Protein AF-A0A0B9GHA7-F1 (afdb_monomer)

Mean predicted aligned error: 4.67 Å

Foldseek 3Di:
DPLPPDPPAFDKDWFDFWPPFFAQDKIKGWDDFDWWFQKKKKQKPQQDQQQFQWKFKDKPNHTPDIDGSVVQQVVCVVLVHDDDGRIGMDGQFRPSDDDPCNRCVRIHHGHPPIIIMIITGGHHDDPPPDGMGITMMTGTDD

InterPro domains:
  IPR041377 Viral coat protein P2, N-terminal domain [PF18628] (12-140)
  IPR053751 Viral Major Capsid Assembly [G3DSA:2.60.120.730] (11-141)

Organism: NCBI:txid1295392

Structure (mmCIF, N/CA/C/O backbone):
data_AF-A0A0B9GHA7-F1
#
_entry.id   AF-A0A0B9GHA7-F1
#
loop_
_atom_site.group_PDB
_atom_site.id
_atom_site.type_symbol
_atom_site.label_atom_id
_atom_site.label_alt_id
_atom_site.label_comp_id
_atom_site.label_asym_id
_atom_site.label_entity_id
_atom_site.label_seq_id
_atom_site.pdbx_PDB_ins_code
_atom_site.Cartn_x
_atom_site.Cartn_y
_atom_site.Cartn_z
_atom_site.occupancy
_atom_site.B_iso_or_equiv
_atom_site.auth_seq_id
_atom_site.auth_comp_id
_atom_site.auth_asym_id
_atom_site.auth_atom_id
_atom_site.pdbx_PDB_model_num
ATOM 1 N N . MET A 1 1 ? 17.767 -4.636 -26.803 1.00 45.97 1 MET A N 1
ATOM 2 C CA . MET A 1 1 ? 16.618 -5.513 -26.479 1.00 45.97 1 MET A CA 1
ATOM 3 C C . MET A 1 1 ? 17.043 -6.446 -25.341 1.00 45.97 1 MET A C 1
ATOM 5 O O . MET A 1 1 ? 17.213 -7.637 -25.539 1.00 45.97 1 MET A O 1
ATOM 9 N N . GLU A 1 2 ? 17.309 -5.875 -24.164 1.00 49.19 2 GLU A N 1
ATOM 10 C CA . GLU A 1 2 ? 17.994 -6.549 -23.038 1.00 49.19 2 GLU A CA 1
ATOM 11 C C . GLU A 1 2 ? 17.008 -7.104 -21.987 1.00 49.19 2 GLU A C 1
ATOM 13 O O . GLU A 1 2 ? 17.299 -8.066 -21.283 1.00 49.19 2 GLU A O 1
ATOM 18 N N . LEU A 1 3 ? 15.776 -6.576 -21.974 1.00 49.75 3 LEU A N 1
ATOM 19 C CA . LEU A 1 3 ? 14.665 -6.961 -21.085 1.00 49.75 3 LEU A CA 1
ATOM 20 C C . LEU A 1 3 ? 14.250 -8.445 -21.162 1.00 49.75 3 LEU A C 1
ATOM 22 O O . LEU A 1 3 ? 13.531 -8.922 -20.285 1.00 49.75 3 LEU A O 1
ATOM 26 N N . VAL A 1 4 ? 14.668 -9.174 -22.202 1.00 52.12 4 VAL A N 1
ATOM 27 C CA . VAL A 1 4 ? 14.269 -10.573 -22.444 1.00 52.12 4 VAL A CA 1
ATOM 28 C C . VAL A 1 4 ? 15.130 -11.572 -21.655 1.00 52.12 4 VAL A C 1
ATOM 30 O O . VAL A 1 4 ? 14.666 -12.681 -21.383 1.00 52.12 4 VAL A O 1
ATOM 33 N N . GLN A 1 5 ? 16.353 -11.200 -21.254 1.00 51.81 5 GLN A N 1
ATOM 34 C CA . GLN A 1 5 ? 17.298 -12.155 -20.661 1.00 51.81 5 GLN A CA 1
ATOM 35 C C . GLN A 1 5 ? 17.231 -12.269 -19.134 1.00 51.81 5 GLN A C 1
ATOM 37 O O . GLN A 1 5 ? 17.630 -13.304 -18.602 1.00 51.81 5 GLN A O 1
ATOM 42 N N . THR A 1 6 ? 16.687 -11.287 -18.410 1.00 54.38 6 THR A N 1
ATOM 43 C CA . THR A 1 6 ? 16.553 -11.408 -16.950 1.00 54.38 6 THR A CA 1
ATOM 44 C C . THR A 1 6 ? 15.446 -12.417 -16.609 1.00 54.38 6 THR A C 1
ATOM 46 O O . THR A 1 6 ? 14.297 -12.235 -17.034 1.00 54.38 6 THR A O 1
ATOM 49 N N . PRO A 1 7 ? 15.730 -13.495 -15.853 1.00 57.88 7 PRO A N 1
ATOM 50 C CA . PRO A 1 7 ? 14.688 -14.375 -15.342 1.00 57.88 7 PRO A CA 1
ATOM 51 C C . PRO A 1 7 ? 13.707 -13.560 -14.494 1.00 57.88 7 PRO A C 1
ATOM 53 O O . PRO A 1 7 ? 14.128 -12.748 -13.670 1.00 57.88 7 PRO A O 1
ATOM 56 N N . PHE A 1 8 ? 12.401 -13.765 -14.687 1.00 68.62 8 PHE A N 1
ATOM 57 C CA . PHE A 1 8 ? 11.402 -13.226 -13.769 1.00 68.62 8 PHE A CA 1
ATOM 58 C C . PHE A 1 8 ? 11.557 -13.961 -12.435 1.00 68.62 8 PHE A C 1
ATOM 60 O O . PHE A 1 8 ? 11.070 -15.076 -12.270 1.00 68.62 8 PHE A O 1
ATOM 67 N N . ALA A 1 9 ? 12.317 -13.356 -11.527 1.00 72.38 9 ALA A N 1
ATOM 68 C CA . ALA A 1 9 ? 12.606 -13.881 -10.202 1.00 72.38 9 ALA A CA 1
ATOM 69 C C . ALA A 1 9 ? 12.486 -12.745 -9.174 1.00 72.38 9 ALA A C 1
ATOM 71 O O . ALA A 1 9 ? 13.510 -12.256 -8.685 1.00 72.38 9 ALA A O 1
ATOM 72 N N . PRO A 1 10 ? 11.256 -12.277 -8.879 1.00 81.56 10 PRO A N 1
ATOM 73 C CA . PRO A 1 10 ? 11.042 -11.300 -7.822 1.00 81.56 10 PRO A CA 1
ATOM 74 C C . PRO A 1 10 ? 11.586 -11.855 -6.505 1.00 81.56 10 PRO A C 1
ATOM 76 O O . PRO A 1 10 ? 11.224 -12.955 -6.085 1.00 81.56 10 PRO A O 1
ATOM 79 N N . ARG A 1 11 ? 12.484 -11.113 -5.861 1.00 87.88 11 ARG A N 1
ATOM 80 C CA . ARG A 1 11 ? 13.106 -11.526 -4.603 1.00 87.88 11 ARG A CA 1
ATOM 81 C C . ARG A 1 11 ? 12.295 -10.982 -3.433 1.00 87.88 11 ARG A C 1
ATOM 83 O O . ARG A 1 11 ? 11.963 -9.794 -3.450 1.00 87.88 11 ARG A O 1
ATOM 90 N N . PRO A 1 12 ? 11.985 -11.805 -2.421 1.00 91.81 12 PRO A N 1
ATOM 91 C CA . PRO A 1 12 ? 11.351 -11.308 -1.214 1.00 91.81 12 PRO A CA 1
ATOM 92 C C . PRO A 1 12 ? 12.310 -10.368 -0.474 1.00 91.81 12 PRO A C 1
ATOM 94 O O . PRO A 1 12 ? 13.499 -10.659 -0.329 1.00 91.81 12 PRO A O 1
ATOM 97 N N . LYS A 1 13 ? 11.784 -9.242 -0.002 1.00 93.62 13 LYS A N 1
ATOM 98 C CA . LYS A 1 13 ? 12.488 -8.252 0.812 1.00 93.62 13 LYS A CA 1
ATOM 99 C C . LYS A 1 13 ? 11.560 -7.792 1.932 1.00 93.62 13 LYS A C 1
ATOM 101 O O . LYS A 1 13 ? 10.450 -7.344 1.662 1.00 93.62 13 LYS A O 1
ATOM 106 N N . GLU A 1 14 ? 12.012 -7.894 3.176 1.00 94.81 14 GLU A N 1
ATOM 107 C CA . GLU A 1 14 ? 11.348 -7.221 4.299 1.00 94.81 14 GLU A C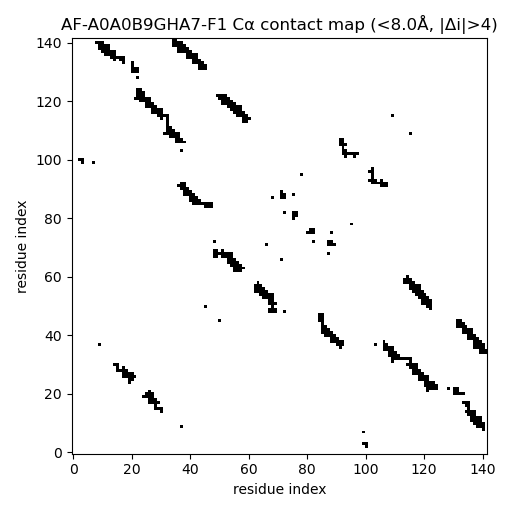A 1
ATOM 108 C C . GLU A 1 14 ? 11.565 -5.709 4.152 1.00 94.81 14 GLU A C 1
ATOM 110 O O . GLU A 1 14 ? 12.663 -5.265 3.799 1.00 94.81 14 GLU A O 1
ATOM 115 N N . LEU A 1 15 ? 10.503 -4.931 4.341 1.00 96.06 15 LEU A N 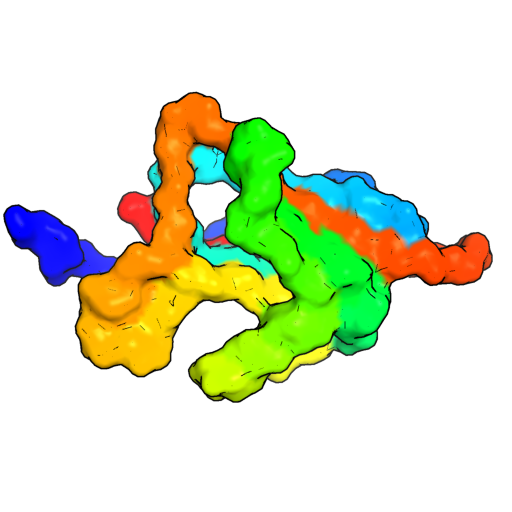1
ATOM 116 C CA . LEU A 1 15 ? 10.569 -3.475 4.269 1.00 96.06 15 LEU A CA 1
ATOM 117 C C . LEU A 1 15 ? 10.851 -2.874 5.640 1.00 96.06 15 LEU A C 1
ATOM 119 O O . LEU A 1 15 ? 10.759 -3.549 6.667 1.00 96.06 15 LEU A O 1
ATOM 123 N N . ASP A 1 16 ? 11.192 -1.588 5.627 1.00 94.81 16 ASP A N 1
ATOM 124 C CA . ASP A 1 16 ? 11.347 -0.817 6.851 1.00 94.81 16 ASP A CA 1
ATOM 125 C C . ASP A 1 16 ? 10.044 -0.852 7.676 1.00 94.81 16 ASP A C 1
ATOM 127 O O . ASP A 1 16 ? 8.958 -1.078 7.124 1.00 94.81 16 ASP A O 1
ATOM 131 N N . PRO A 1 17 ? 10.122 -0.670 9.004 1.00 95.31 17 PRO A N 1
ATOM 132 C CA . PRO A 1 17 ? 8.946 -0.697 9.862 1.00 95.31 17 PRO A CA 1
ATOM 133 C C . PRO A 1 17 ? 7.868 0.298 9.421 1.00 95.31 17 PRO A C 1
ATOM 135 O O . PRO A 1 17 ? 8.160 1.401 8.961 1.00 95.31 17 PRO A O 1
ATOM 138 N N . VAL A 1 18 ? 6.603 -0.087 9.605 1.00 97.31 18 VAL A N 1
ATOM 139 C CA . VAL A 1 18 ? 5.476 0.829 9.412 1.00 97.31 18 VAL A CA 1
ATOM 140 C C . VAL A 1 18 ? 5.361 1.721 10.645 1.00 97.31 18 VAL A C 1
ATOM 142 O O . VAL A 1 18 ? 5.202 1.233 11.764 1.00 97.31 18 VAL A O 1
ATOM 145 N N . GLU A 1 19 ? 5.435 3.030 10.443 1.00 97.06 19 GLU A N 1
ATOM 146 C CA . GLU A 1 19 ? 5.388 4.027 11.510 1.00 97.06 19 GLU A CA 1
ATOM 147 C C . GLU A 1 19 ? 3.954 4.513 11.754 1.00 97.06 19 GLU A C 1
ATOM 149 O O . GLU A 1 19 ? 3.145 4.600 10.830 1.00 97.06 19 GLU A O 1
ATOM 154 N N . GLY A 1 20 ? 3.629 4.849 13.006 1.00 95.12 20 GLY A N 1
ATOM 155 C CA . GLY A 1 20 ? 2.336 5.451 13.360 1.00 95.12 20 GLY A CA 1
ATOM 156 C C . GLY A 1 20 ? 1.140 4.491 13.348 1.00 95.12 20 GLY A C 1
ATOM 157 O O . GLY A 1 20 ? -0.002 4.941 13.250 1.00 95.12 20 GLY A O 1
ATOM 158 N N . VAL A 1 21 ? 1.376 3.178 13.447 1.00 96.19 21 VAL A N 1
ATOM 159 C CA . VAL A 1 21 ? 0.308 2.167 13.477 1.00 96.19 21 VAL A CA 1
ATOM 160 C C . VAL A 1 21 ? -0.561 2.338 14.728 1.00 96.19 21 VAL A C 1
ATOM 162 O O . VAL A 1 21 ? -0.093 2.206 15.856 1.00 96.19 21 VAL A O 1
ATOM 165 N N . GLY A 1 22 ? -1.843 2.630 14.519 1.00 96.25 22 GLY A N 1
ATOM 166 C CA . GLY A 1 22 ? -2.841 2.785 15.574 1.00 96.25 22 GLY A CA 1
ATOM 167 C C . GLY A 1 22 ? -4.230 3.033 14.992 1.00 96.25 22 GLY A C 1
ATOM 168 O O . GLY A 1 22 ? -4.364 3.542 13.880 1.00 96.25 22 GLY A O 1
ATOM 169 N N . TRP A 1 23 ? -5.275 2.662 15.729 1.00 97.00 23 TRP A N 1
ATOM 170 C CA . TRP A 1 23 ? -6.656 2.892 15.298 1.00 97.00 23 TRP A CA 1
ATOM 171 C C . TRP A 1 23 ? -6.961 4.389 15.176 1.00 97.00 23 TRP A C 1
ATOM 173 O O . TRP A 1 23 ? -6.627 5.159 16.072 1.00 97.00 23 TRP A O 1
ATOM 183 N N . GLY A 1 24 ? -7.603 4.795 14.078 1.00 95.88 24 GLY A N 1
ATOM 184 C CA . GLY A 1 24 ? -7.884 6.201 13.763 1.00 95.88 24 GLY A CA 1
ATOM 185 C C . GLY A 1 24 ? -6.682 6.994 13.237 1.00 95.88 24 GLY A C 1
ATOM 186 O O . GLY A 1 24 ? -6.835 8.165 12.896 1.00 95.88 24 GLY A O 1
ATOM 187 N N . ASN A 1 25 ? -5.498 6.380 13.147 1.00 96.31 25 ASN A N 1
ATOM 188 C CA . ASN A 1 25 ? -4.296 7.035 12.644 1.00 96.31 25 ASN A CA 1
ATOM 189 C C . ASN A 1 25 ? -4.053 6.723 11.164 1.00 96.31 25 ASN A C 1
ATOM 191 O O . ASN A 1 25 ? -4.507 5.716 10.611 1.00 96.31 25 ASN A O 1
ATOM 195 N N . ARG A 1 26 ? -3.249 7.587 10.539 1.00 97.38 26 ARG A N 1
ATOM 196 C CA . ARG A 1 26 ? -2.634 7.333 9.237 1.00 97.38 26 ARG A CA 1
ATOM 197 C C . ARG A 1 26 ? -1.199 6.870 9.457 1.00 97.38 26 ARG A C 1
ATOM 199 O O . ARG A 1 26 ? -0.324 7.686 9.735 1.00 97.38 26 ARG A O 1
ATOM 206 N N . ALA A 1 27 ? -0.978 5.570 9.324 1.00 97.50 27 ALA A N 1
ATOM 207 C CA . ALA A 1 27 ? 0.348 4.979 9.370 1.00 97.50 27 ALA A CA 1
ATOM 208 C C . ALA A 1 27 ? 1.097 5.217 8.051 1.00 97.50 27 ALA A C 1
ATOM 210 O O . ALA A 1 27 ? 0.482 5.395 6.992 1.00 97.50 27 ALA A O 1
ATOM 211 N N . SER A 1 28 ? 2.426 5.212 8.106 1.00 97.62 28 SER A N 1
ATOM 212 C CA . SER A 1 28 ? 3.290 5.479 6.957 1.00 97.62 28 SER A CA 1
ATOM 213 C C . SER A 1 28 ? 4.410 4.459 6.838 1.00 97.62 28 SER A C 1
ATOM 215 O O . SER A 1 28 ? 5.055 4.100 7.818 1.00 97.62 28 SER A O 1
ATOM 217 N N . LEU A 1 29 ? 4.679 4.047 5.607 1.00 97.75 29 LEU A N 1
ATOM 218 C CA . LEU A 1 29 ? 5.798 3.202 5.227 1.00 97.75 29 LEU A CA 1
ATOM 219 C C . LEU A 1 29 ? 6.560 3.895 4.104 1.00 97.75 29 LEU A C 1
ATOM 221 O O . LEU A 1 29 ? 5.998 4.160 3.041 1.00 97.75 29 LEU A O 1
ATOM 225 N N . ARG A 1 30 ? 7.842 4.175 4.320 1.00 96.44 30 ARG A N 1
ATOM 226 C CA . ARG A 1 30 ? 8.710 4.714 3.273 1.00 96.44 30 ARG A CA 1
ATOM 227 C C . ARG A 1 30 ? 9.200 3.581 2.372 1.00 96.44 30 ARG A C 1
ATOM 229 O O . ARG A 1 30 ? 9.643 2.548 2.864 1.00 96.44 30 ARG A O 1
ATOM 236 N N . LEU A 1 31 ? 9.154 3.782 1.056 1.00 95.88 31 LEU A N 1
ATOM 237 C CA . LEU A 1 31 ? 9.794 2.876 0.102 1.00 95.88 31 LEU A CA 1
ATOM 238 C C . LEU A 1 31 ? 11.156 3.445 -0.304 1.00 95.88 31 LEU A C 1
ATOM 240 O O . LEU A 1 31 ? 11.294 4.642 -0.561 1.00 95.88 31 LEU A O 1
ATOM 244 N N . VAL A 1 32 ? 12.168 2.580 -0.346 1.00 92.81 32 VAL A N 1
ATOM 245 C CA . VAL A 1 32 ? 13.516 2.951 -0.789 1.00 92.81 32 VAL A CA 1
ATOM 246 C C . VAL A 1 32 ? 13.525 3.014 -2.311 1.00 92.81 32 VAL A C 1
ATOM 248 O O . VAL A 1 32 ? 13.135 2.049 -2.962 1.00 92.81 32 VAL A O 1
ATOM 251 N N . SER A 1 33 ? 13.990 4.131 -2.863 1.00 92.31 33 SER A N 1
ATOM 252 C CA . SER A 1 33 ? 14.138 4.330 -4.305 1.00 92.31 33 SER A CA 1
ATOM 253 C C . SER A 1 33 ? 15.318 3.517 -4.862 1.00 92.31 33 SER A C 1
ATOM 255 O O . SER A 1 33 ? 16.326 3.333 -4.177 1.00 92.31 33 SER A O 1
ATOM 257 N N . GLY A 1 34 ? 15.209 3.026 -6.099 1.00 89.31 34 GLY A N 1
ATOM 258 C CA . GLY A 1 34 ? 16.225 2.195 -6.755 1.00 89.31 34 GLY A CA 1
ATOM 259 C C . GLY A 1 34 ? 15.691 0.855 -7.274 1.00 89.31 34 GLY A C 1
ATOM 260 O O . GLY A 1 34 ? 15.838 0.587 -8.464 1.00 89.31 34 GLY A O 1
ATOM 261 N N . PRO A 1 35 ? 15.084 -0.008 -6.436 1.00 91.62 35 PRO A N 1
ATOM 262 C CA . PRO A 1 35 ? 14.522 -1.270 -6.899 1.00 91.62 35 PRO A CA 1
ATOM 263 C C . PRO A 1 35 ? 13.199 -1.074 -7.649 1.00 91.62 35 PRO A C 1
ATOM 265 O O . PRO A 1 35 ? 12.489 -0.077 -7.490 1.00 91.62 35 PRO A O 1
ATOM 268 N N . THR A 1 36 ? 12.819 -2.092 -8.416 1.00 93.12 36 THR A N 1
ATOM 269 C CA . THR A 1 36 ? 11.475 -2.189 -8.995 1.00 93.12 36 THR A CA 1
ATOM 270 C C . THR A 1 36 ? 10.604 -3.090 -8.121 1.00 93.12 36 THR A C 1
ATOM 272 O O . THR A 1 36 ? 10.962 -4.236 -7.853 1.00 93.12 36 THR A O 1
ATOM 275 N N . TYR A 1 37 ? 9.459 -2.592 -7.662 1.00 94.88 37 TYR A N 1
ATOM 276 C CA . TYR A 1 37 ? 8.521 -3.326 -6.814 1.00 94.88 37 TYR A CA 1
ATOM 277 C C . TYR A 1 37 ? 7.460 -4.030 -7.665 1.00 94.88 37 TYR A C 1
ATOM 279 O O . TYR A 1 37 ? 6.652 -3.389 -8.333 1.00 94.88 37 TYR A O 1
ATOM 287 N N . HIS A 1 38 ? 7.416 -5.358 -7.595 1.00 93.50 38 HIS A N 1
ATOM 288 C CA . HIS A 1 38 ? 6.379 -6.162 -8.246 1.00 93.50 38 HIS A CA 1
ATOM 289 C C . HIS A 1 38 ? 5.084 -6.191 -7.420 1.00 93.50 38 HIS A C 1
ATOM 291 O O . HIS A 1 38 ? 3.972 -6.086 -7.941 1.00 93.50 38 HIS A O 1
ATOM 297 N N . SER A 1 39 ? 5.226 -6.300 -6.099 1.00 94.12 39 SER A N 1
ATOM 298 C CA . SER A 1 39 ? 4.113 -6.276 -5.151 1.00 94.12 39 SER A CA 1
ATOM 299 C C . SER A 1 39 ? 4.582 -5.844 -3.769 1.00 94.12 39 SER A C 1
ATOM 301 O O . SER A 1 39 ? 5.732 -6.111 -3.408 1.00 94.12 39 SER A O 1
ATOM 303 N N . ILE A 1 40 ? 3.669 -5.303 -2.968 1.00 96.19 40 ILE A N 1
ATOM 304 C CA . ILE A 1 40 ? 3.843 -5.092 -1.528 1.00 96.19 40 ILE A CA 1
ATOM 305 C C . ILE A 1 40 ? 2.743 -5.858 -0.790 1.00 96.19 40 ILE A C 1
ATOM 307 O O . ILE A 1 40 ? 1.568 -5.716 -1.103 1.00 96.19 40 ILE A O 1
ATOM 311 N N . GLU A 1 41 ? 3.123 -6.669 0.187 1.00 96.06 41 GLU A N 1
ATOM 312 C CA . GLU A 1 41 ? 2.241 -7.386 1.100 1.00 96.06 41 GLU A CA 1
ATOM 313 C C . GLU A 1 41 ? 2.285 -6.717 2.476 1.00 96.06 41 GLU A C 1
ATOM 315 O O . GLU A 1 41 ? 3.351 -6.570 3.072 1.00 96.06 41 GLU A O 1
ATOM 320 N N . LEU A 1 42 ? 1.117 -6.352 2.995 1.00 96.88 42 LEU A N 1
ATOM 321 C CA . LEU A 1 42 ? 0.916 -5.938 4.376 1.00 96.88 42 LEU A CA 1
ATOM 322 C C . LEU A 1 42 ? 0.505 -7.170 5.186 1.00 96.88 42 LEU A C 1
ATOM 324 O O . LEU A 1 42 ? -0.538 -7.767 4.918 1.00 96.88 42 LEU A O 1
ATOM 328 N N . VAL A 1 43 ? 1.327 -7.543 6.162 1.00 96.88 43 VAL A N 1
ATOM 329 C CA . VAL A 1 43 ? 1.097 -8.644 7.101 1.00 96.88 43 VAL A CA 1
ATOM 330 C C . VAL A 1 43 ? 0.652 -8.050 8.429 1.00 96.88 43 VAL A C 1
ATOM 332 O O . VAL A 1 43 ? 1.437 -7.379 9.104 1.00 96.88 43 VAL A O 1
ATOM 335 N N . THR A 1 44 ? -0.604 -8.289 8.788 1.00 96.94 44 THR A N 1
ATOM 336 C CA . THR A 1 44 ? -1.281 -7.649 9.915 1.00 96.94 44 THR A CA 1
ATOM 337 C C . THR A 1 44 ? -2.121 -8.646 10.710 1.00 96.94 44 THR A C 1
ATOM 339 O O . THR A 1 44 ? -2.405 -9.754 10.255 1.00 96.94 44 THR A O 1
ATOM 342 N N . ASP A 1 45 ? -2.535 -8.244 11.907 1.00 96.88 45 ASP A N 1
ATOM 343 C CA . ASP A 1 45 ? -3.573 -8.918 12.700 1.00 96.88 45 ASP A CA 1
ATOM 344 C C . ASP A 1 45 ? -4.993 -8.386 12.409 1.00 96.88 45 ASP A C 1
ATOM 346 O O . ASP A 1 45 ? -5.975 -8.867 12.976 1.00 96.88 45 ASP A O 1
ATOM 350 N N . ILE A 1 46 ? -5.125 -7.436 11.477 1.00 96.75 46 ILE A N 1
ATOM 351 C CA . ILE A 1 46 ? -6.404 -6.863 11.049 1.00 96.75 46 ILE A CA 1
ATOM 352 C C . ILE A 1 46 ? -7.078 -7.837 10.082 1.00 96.75 46 ILE A C 1
ATOM 354 O O . ILE A 1 46 ? -6.749 -7.896 8.896 1.00 96.75 46 ILE A O 1
ATOM 358 N N . THR A 1 47 ? -8.030 -8.615 10.586 1.00 96.06 47 THR A N 1
ATOM 359 C CA . THR A 1 47 ? -8.733 -9.638 9.794 1.00 96.06 47 THR A CA 1
ATOM 360 C C . THR A 1 47 ? -9.943 -9.102 9.033 1.00 96.06 47 THR A C 1
ATOM 362 O O . THR A 1 47 ? -10.287 -9.667 7.997 1.00 96.06 47 THR A O 1
ATOM 365 N N . ASP A 1 48 ? -10.552 -8.012 9.508 1.00 96.44 48 ASP A N 1
ATOM 366 C CA . ASP A 1 48 ? -11.647 -7.327 8.822 1.00 96.44 48 ASP A CA 1
ATOM 367 C C . ASP A 1 48 ? -11.085 -6.278 7.838 1.00 96.44 48 ASP A C 1
ATOM 369 O O . ASP A 1 48 ? -10.490 -5.288 8.274 1.00 96.44 48 ASP A O 1
ATOM 373 N N . PRO A 1 49 ? -11.261 -6.446 6.514 1.00 95.75 49 PRO A N 1
ATOM 374 C CA . PRO A 1 49 ? -10.779 -5.483 5.525 1.00 95.75 49 PRO A CA 1
ATOM 375 C C . PRO A 1 49 ? -11.395 -4.085 5.670 1.00 95.75 49 PRO A C 1
ATOM 377 O O . PRO A 1 49 ? -10.774 -3.110 5.244 1.00 95.75 49 PRO A O 1
ATOM 380 N N . SER A 1 50 ? -12.589 -3.970 6.260 1.00 96.69 50 SER A N 1
ATOM 381 C CA . SER A 1 50 ? -13.296 -2.696 6.430 1.00 96.69 50 SER A CA 1
ATOM 382 C C . SER A 1 50 ? -12.685 -1.801 7.515 1.00 96.69 50 SER A C 1
ATOM 384 O O . SER A 1 50 ? -12.976 -0.603 7.578 1.00 96.69 50 SER A O 1
ATOM 386 N N . ASP A 1 51 ? -11.796 -2.362 8.337 1.00 97.19 51 ASP A N 1
ATOM 387 C CA . ASP A 1 51 ? -11.014 -1.626 9.328 1.00 97.19 51 ASP A CA 1
ATOM 388 C C . ASP A 1 51 ? -9.816 -0.882 8.716 1.00 97.19 51 ASP A C 1
ATOM 390 O O . ASP A 1 51 ? -9.245 0.011 9.351 1.00 97.19 51 ASP A O 1
ATOM 394 N N . ILE A 1 52 ? -9.468 -1.197 7.465 1.00 97.56 52 ILE A N 1
ATOM 395 C CA . ILE A 1 52 ? -8.508 -0.450 6.653 1.00 97.56 52 ILE A CA 1
ATOM 396 C C . ILE A 1 52 ? -9.295 0.455 5.706 1.00 97.56 52 ILE A C 1
ATOM 398 O O . ILE A 1 52 ? -9.698 0.059 4.607 1.00 97.56 52 ILE A O 1
ATOM 402 N N . GLU A 1 53 ? -9.491 1.703 6.125 1.00 97.62 53 GLU A N 1
ATOM 403 C CA . GLU A 1 53 ? -10.244 2.690 5.349 1.00 97.62 53 GLU A CA 1
ATOM 404 C C . GLU A 1 53 ? -9.564 2.981 4.016 1.00 97.62 53 GLU A C 1
ATOM 406 O O . GLU A 1 53 ? -10.224 3.114 2.981 1.00 97.62 53 GLU A O 1
ATOM 411 N N . ARG A 1 54 ? -8.231 3.098 4.036 1.00 97.44 54 ARG A N 1
ATOM 412 C CA . ARG A 1 54 ? -7.483 3.543 2.866 1.00 97.44 54 ARG A CA 1
ATOM 413 C C . ARG A 1 54 ? -6.054 3.032 2.850 1.00 97.44 54 ARG A C 1
ATOM 415 O O . ARG A 1 54 ? -5.346 3.123 3.845 1.00 97.44 54 ARG A O 1
ATOM 422 N N . VAL A 1 55 ? -5.624 2.560 1.689 1.00 97.94 55 VAL A N 1
ATOM 423 C CA . VAL A 1 55 ? -4.235 2.255 1.359 1.00 97.94 55 VAL A CA 1
ATOM 424 C C . VAL A 1 55 ? -3.856 3.086 0.146 1.00 97.94 55 VAL A C 1
ATOM 426 O O . VAL A 1 55 ? -4.449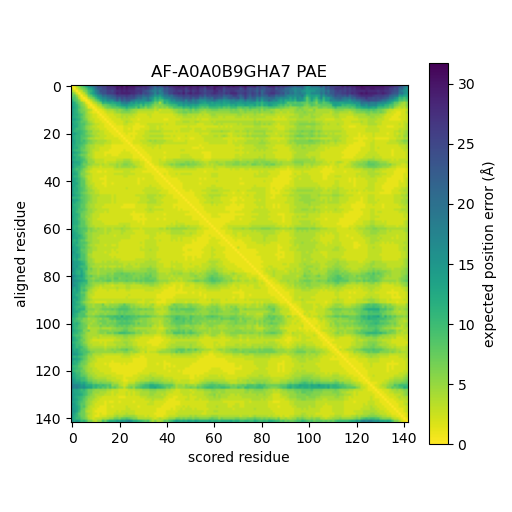 2.963 -0.929 1.00 97.94 55 VAL A O 1
ATOM 429 N N . GLU A 1 56 ? -2.869 3.949 0.333 1.00 98.06 56 GLU A N 1
ATOM 430 C CA . GLU A 1 56 ? -2.416 4.903 -0.666 1.00 98.06 56 GLU A CA 1
ATOM 431 C C . GLU A 1 56 ? -0.941 4.680 -0.972 1.00 98.06 56 GLU A C 1
ATOM 433 O O . GLU A 1 56 ? -0.122 4.661 -0.062 1.00 98.06 56 GLU A O 1
ATOM 438 N N . VAL A 1 57 ? -0.591 4.564 -2.251 1.00 97.69 57 VAL A N 1
ATOM 439 C CA . VAL A 1 57 ? 0.804 4.614 -2.706 1.00 97.69 57 VAL A CA 1
ATOM 440 C C . VAL A 1 57 ? 1.022 5.986 -3.322 1.00 97.69 57 VAL A C 1
ATOM 442 O O . VAL A 1 57 ? 0.395 6.309 -4.333 1.00 97.69 57 VAL A O 1
ATOM 445 N N . SER A 1 58 ? 1.878 6.798 -2.709 1.00 97.69 58 SER A N 1
ATOM 446 C CA . SER A 1 58 ? 2.147 8.174 -3.123 1.00 97.69 58 SER A CA 1
ATOM 447 C C . SER A 1 58 ? 3.562 8.334 -3.672 1.00 97.69 58 SER A C 1
ATOM 449 O O . SER A 1 58 ? 4.510 7.744 -3.151 1.00 97.69 58 SER A O 1
ATOM 451 N N . LEU A 1 59 ? 3.681 9.170 -4.703 1.00 97.12 59 LEU A N 1
ATOM 452 C CA . LEU A 1 59 ? 4.937 9.651 -5.270 1.00 97.12 59 LEU A CA 1
ATOM 453 C C . LEU A 1 59 ? 4.998 11.160 -5.075 1.00 97.12 59 LEU A C 1
ATOM 455 O O . LEU A 1 59 ? 4.138 11.876 -5.592 1.00 97.12 59 LEU A O 1
ATOM 459 N N . ASN A 1 60 ? 6.009 11.640 -4.354 1.00 95.38 60 ASN A N 1
ATOM 460 C CA . ASN A 1 60 ? 6.244 13.064 -4.101 1.00 95.38 60 ASN A CA 1
ATOM 461 C C . ASN A 1 60 ? 4.987 13.782 -3.560 1.00 95.38 60 ASN A C 1
ATOM 463 O O . ASN A 1 60 ? 4.654 14.886 -3.984 1.00 95.38 60 ASN A O 1
ATOM 467 N N . GLY A 1 61 ? 4.249 13.115 -2.664 1.00 93.94 61 GLY A N 1
ATOM 468 C CA . GLY A 1 61 ? 3.015 13.632 -2.057 1.00 93.94 61 GLY A CA 1
ATOM 469 C C . GLY A 1 61 ? 1.751 13.498 -2.916 1.00 93.94 61 GLY A C 1
ATOM 470 O O . GLY A 1 61 ? 0.669 13.859 -2.461 1.00 93.94 61 GLY A O 1
ATOM 471 N N . SER A 1 62 ? 1.849 12.960 -4.135 1.00 96.62 62 SER A N 1
ATOM 472 C CA . SER A 1 62 ? 0.705 12.703 -5.016 1.00 96.62 62 SER A CA 1
ATOM 473 C C . SER A 1 62 ? 0.326 11.222 -5.000 1.00 96.62 62 SER A C 1
ATOM 475 O O . SER A 1 62 ? 1.126 10.366 -5.385 1.00 96.62 62 SER A O 1
ATOM 477 N N . ALA A 1 63 ? -0.910 10.918 -4.600 1.00 96.19 63 ALA A N 1
ATOM 478 C CA . ALA A 1 63 ? -1.459 9.565 -4.631 1.00 96.19 63 ALA A CA 1
ATOM 479 C C . ALA A 1 63 ? -1.493 9.006 -6.066 1.00 96.19 63 ALA A C 1
ATOM 481 O O . ALA A 1 63 ? -2.103 9.597 -6.959 1.00 96.19 63 ALA A O 1
ATOM 482 N N . LYS A 1 64 ? -0.859 7.850 -6.284 1.00 95.38 64 LYS A N 1
ATOM 483 C CA . LYS A 1 64 ? -0.888 7.091 -7.549 1.00 95.38 64 LYS A CA 1
ATOM 484 C C . LYS A 1 64 ? -1.831 5.902 -7.479 1.00 95.38 64 LYS A C 1
ATOM 486 O O . LYS A 1 64 ? -2.542 5.622 -8.437 1.00 95.38 64 LYS A O 1
ATOM 491 N N . ILE A 1 65 ? -1.867 5.240 -6.329 1.00 95.56 65 ILE A N 1
ATOM 492 C CA . ILE A 1 65 ? -2.856 4.214 -6.006 1.00 95.56 65 ILE A CA 1
ATOM 493 C C . ILE A 1 65 ? -3.579 4.673 -4.762 1.00 95.56 65 ILE A C 1
ATOM 495 O O . ILE A 1 65 ? -2.943 5.169 -3.834 1.00 95.56 65 ILE A O 1
ATOM 499 N N . ASN A 1 66 ? -4.897 4.513 -4.749 1.00 96.81 66 ASN A N 1
ATOM 500 C CA . ASN A 1 66 ? -5.684 4.852 -3.587 1.00 96.81 66 ASN A CA 1
ATOM 501 C C . ASN A 1 66 ? -6.943 3.981 -3.493 1.00 96.81 66 ASN A C 1
ATOM 503 O O . ASN A 1 66 ? -7.909 4.206 -4.220 1.00 96.81 66 ASN A O 1
ATOM 507 N N . VAL A 1 67 ? -6.909 2.968 -2.629 1.00 97.12 67 VAL A N 1
ATOM 508 C CA . VAL A 1 67 ? -7.921 1.902 -2.558 1.00 97.12 67 VAL A CA 1
ATOM 509 C C . VAL A 1 67 ? -8.269 1.551 -1.113 1.00 97.12 67 VAL A C 1
ATOM 511 O O . VAL A 1 67 ? -7.510 1.853 -0.200 1.00 97.12 67 VAL A O 1
ATOM 514 N N . THR A 1 68 ? -9.414 0.909 -0.892 1.00 97.62 68 THR A N 1
ATOM 515 C CA . THR A 1 68 ? -9.812 0.404 0.436 1.00 97.62 68 THR A CA 1
ATOM 516 C C . THR A 1 68 ? -9.234 -0.989 0.703 1.00 97.62 68 THR A C 1
ATOM 518 O O . THR A 1 68 ? -8.862 -1.694 -0.244 1.00 97.62 68 THR A O 1
ATOM 521 N N . GLY A 1 69 ? -9.225 -1.435 1.965 1.00 95.94 69 GLY A N 1
ATOM 522 C CA . GLY A 1 69 ? -8.871 -2.819 2.312 1.00 95.94 69 GLY A CA 1
ATOM 523 C C . GLY A 1 69 ? -9.736 -3.852 1.579 1.00 95.94 69 GLY A C 1
ATOM 524 O O . GLY A 1 69 ? -9.211 -4.793 0.982 1.00 95.94 69 GLY A O 1
ATOM 525 N N . ASP A 1 70 ? -11.050 -3.615 1.502 1.00 96.19 70 ASP A N 1
ATOM 526 C CA . ASP A 1 70 ? -11.986 -4.458 0.739 1.00 96.19 70 ASP A CA 1
ATOM 527 C C . ASP A 1 70 ? -11.611 -4.573 -0.738 1.00 96.19 70 ASP A C 1
ATOM 529 O O . ASP A 1 70 ? -11.728 -5.637 -1.350 1.00 96.19 70 ASP A O 1
ATOM 533 N N . THR A 1 71 ? -11.162 -3.468 -1.333 1.00 95.94 71 THR A N 1
ATOM 534 C CA . THR A 1 71 ? -10.753 -3.448 -2.737 1.00 95.94 71 THR A CA 1
ATOM 535 C C . THR A 1 71 ? -9.509 -4.304 -2.943 1.00 95.94 71 THR A C 1
ATOM 537 O O . THR A 1 71 ? -9.456 -5.053 -3.915 1.00 95.94 71 THR A O 1
ATOM 540 N N . LEU A 1 72 ? -8.542 -4.270 -2.019 1.00 95.19 72 LEU A N 1
ATOM 541 C CA . LEU A 1 72 ? -7.357 -5.130 -2.091 1.00 95.19 72 LEU A CA 1
ATOM 542 C C . LEU A 1 72 ? -7.734 -6.615 -2.047 1.00 95.19 72 LEU A C 1
ATOM 544 O O . LEU A 1 72 ? -7.253 -7.385 -2.877 1.00 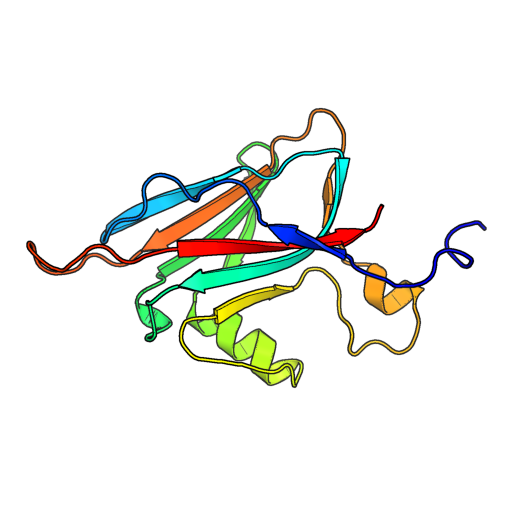95.19 72 LEU A O 1
ATOM 548 N N . VAL A 1 73 ? -8.646 -7.012 -1.154 1.00 94.94 73 VAL A N 1
ATOM 549 C CA . VAL A 1 73 ? -9.137 -8.401 -1.084 1.00 94.94 73 VAL A CA 1
ATOM 550 C C . VAL A 1 73 ? -9.838 -8.803 -2.385 1.00 94.94 73 VAL A C 1
ATOM 552 O O . VAL A 1 73 ? -9.537 -9.853 -2.958 1.00 94.94 73 VAL A O 1
ATOM 555 N N . LYS A 1 74 ? -10.727 -7.947 -2.907 1.00 94.06 74 LYS A N 1
ATOM 556 C CA . LYS A 1 74 ? -11.440 -8.195 -4.172 1.00 94.06 74 LYS A CA 1
ATOM 557 C C . LYS A 1 74 ? -10.492 -8.294 -5.368 1.00 94.06 74 LYS A C 1
ATOM 559 O O . LYS A 1 74 ? -10.703 -9.141 -6.231 1.00 94.06 74 LYS A O 1
ATOM 564 N N . LEU A 1 75 ? -9.439 -7.476 -5.41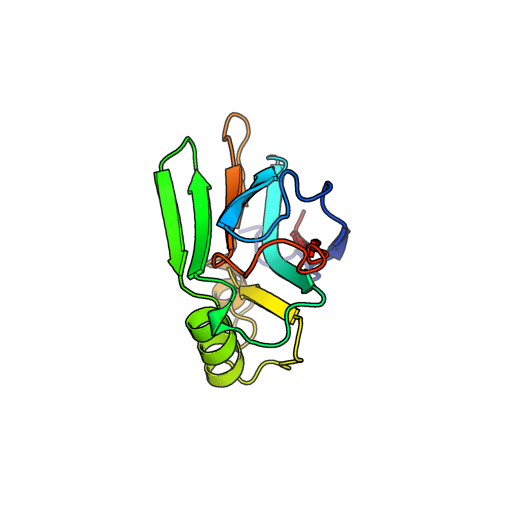6 1.00 91.12 75 LEU A N 1
ATOM 565 C CA . LEU A 1 75 ? -8.420 -7.534 -6.469 1.00 91.12 75 LEU A CA 1
ATOM 566 C C . LEU A 1 75 ? -7.641 -8.853 -6.436 1.00 91.12 75 LEU A C 1
ATOM 568 O O . LEU A 1 75 ? -7.420 -9.444 -7.494 1.00 91.12 75 LEU A O 1
ATOM 572 N N . GLN A 1 76 ? -7.273 -9.346 -5.248 1.00 90.94 76 GLN A N 1
ATOM 573 C CA . GLN A 1 76 ? -6.625 -10.656 -5.125 1.00 90.94 76 GLN A CA 1
ATOM 574 C C . GLN A 1 76 ? -7.554 -11.789 -5.580 1.00 90.94 76 GLN A C 1
ATOM 576 O O . GLN A 1 76 ? -7.136 -12.646 -6.360 1.00 90.94 76 GLN A O 1
ATOM 581 N N . ALA A 1 77 ? -8.831 -11.746 -5.186 1.00 90.81 77 ALA A N 1
ATOM 582 C CA . ALA A 1 77 ? -9.828 -12.727 -5.613 1.00 90.81 77 ALA A CA 1
ATOM 583 C C . ALA A 1 77 ? -10.049 -12.709 -7.137 1.00 90.81 77 ALA A C 1
ATOM 585 O O . ALA A 1 77 ? -10.054 -13.761 -7.776 1.00 90.81 77 ALA A O 1
ATOM 586 N N . HIS A 1 78 ? -10.162 -11.520 -7.738 1.00 88.94 78 HIS A N 1
ATOM 587 C CA . HIS A 1 78 ? -10.300 -11.352 -9.188 1.00 88.94 78 HIS A CA 1
ATOM 588 C C . HIS A 1 78 ? -9.112 -11.954 -9.951 1.00 88.94 78 HIS A C 1
ATOM 590 O O . HIS A 1 78 ? -9.294 -12.622 -10.968 1.00 88.94 78 HIS A O 1
ATOM 596 N N . ARG A 1 79 ? -7.892 -11.766 -9.436 1.00 85.81 79 ARG A N 1
ATOM 597 C CA . ARG A 1 79 ? -6.660 -12.321 -10.017 1.00 85.81 79 ARG A CA 1
ATOM 598 C C . ARG A 1 79 ? -6.444 -13.804 -9.700 1.00 85.81 79 ARG A C 1
ATOM 600 O O . ARG A 1 79 ? -5.460 -14.372 -10.158 1.00 85.81 79 ARG A O 1
ATOM 607 N N . LYS A 1 80 ? -7.358 -14.443 -8.955 1.00 86.94 80 LYS A N 1
ATOM 608 C CA . LYS A 1 80 ? -7.237 -15.832 -8.469 1.00 86.94 80 LYS A CA 1
ATOM 609 C C . LYS A 1 80 ? -5.955 -16.069 -7.665 1.00 86.94 80 LYS A C 1
ATOM 611 O O . LYS A 1 80 ? -5.419 -17.175 -7.646 1.00 86.94 80 LYS A O 1
ATOM 616 N N . ASN A 1 81 ? -5.472 -15.025 -7.001 1.00 85.19 81 ASN A N 1
ATOM 617 C CA . ASN A 1 81 ? -4.337 -15.125 -6.103 1.00 85.19 81 ASN A CA 1
ATOM 618 C C . ASN A 1 81 ? -4.782 -15.721 -4.767 1.00 85.19 81 ASN A C 1
ATOM 620 O O . ASN A 1 81 ? -5.941 -15.599 -4.363 1.00 85.19 81 ASN A O 1
ATOM 624 N N . TYR A 1 82 ? -3.841 -16.345 -4.063 1.00 84.75 82 TYR A N 1
ATOM 625 C CA . TYR A 1 82 ? -4.069 -16.776 -2.690 1.00 84.75 82 TYR A CA 1
ATOM 626 C C . TYR A 1 82 ? -4.388 -15.560 -1.809 1.00 84.75 82 TYR A C 1
ATOM 628 O O . TYR A 1 82 ? -3.644 -14.579 -1.800 1.00 84.75 82 TYR A O 1
ATOM 636 N N . ALA A 1 83 ? -5.489 -15.640 -1.067 1.00 86.31 83 ALA A N 1
ATOM 637 C CA . ALA A 1 83 ? -5.908 -14.630 -0.108 1.00 86.31 83 ALA A CA 1
ATOM 638 C C . ALA A 1 83 ? -6.004 -15.263 1.281 1.00 86.31 83 ALA A C 1
ATOM 640 O O . ALA A 1 83 ? -6.511 -16.373 1.441 1.00 86.31 83 ALA A O 1
ATOM 641 N N . GLN A 1 84 ? -5.526 -14.543 2.288 1.00 91.62 84 GLN A N 1
ATOM 642 C CA . GLN A 1 84 ? -5.568 -14.955 3.685 1.00 91.62 84 GLN A CA 1
ATOM 643 C C . GLN A 1 84 ? -5.940 -13.741 4.533 1.00 91.62 84 GLN A C 1
ATOM 645 O O . GLN A 1 84 ? -5.456 -12.639 4.278 1.00 91.62 84 GLN A O 1
ATOM 650 N N . ALA A 1 85 ? -6.775 -13.941 5.553 1.00 93.69 85 ALA A N 1
ATOM 651 C CA . ALA A 1 85 ? -7.104 -12.881 6.503 1.00 93.69 85 ALA A CA 1
ATOM 652 C C . ALA A 1 85 ? -5.827 -12.320 7.160 1.00 93.69 85 ALA A C 1
ATOM 654 O O . ALA A 1 85 ? -4.917 -13.080 7.499 1.00 93.69 85 ALA A O 1
ATOM 655 N N . GLY A 1 86 ? -5.750 -10.994 7.303 1.00 95.12 86 GLY A N 1
ATOM 656 C CA . GLY A 1 86 ? -4.545 -10.310 7.789 1.00 95.12 86 GLY A CA 1
ATOM 657 C C . GLY A 1 86 ? -3.425 -10.166 6.750 1.00 95.12 86 GLY A C 1
ATOM 658 O O . GLY A 1 86 ? -2.340 -9.695 7.082 1.00 95.12 86 GLY A O 1
ATOM 659 N N . ARG A 1 87 ? -3.643 -10.558 5.485 1.00 95.56 87 ARG A N 1
ATOM 660 C CA . ARG A 1 87 ? -2.693 -10.328 4.386 1.00 95.56 87 ARG A CA 1
ATOM 661 C C . ARG A 1 87 ? -3.339 -9.498 3.289 1.00 95.56 87 ARG A C 1
ATOM 663 O O . ARG A 1 87 ? -4.255 -9.956 2.609 1.00 95.56 87 ARG A O 1
ATOM 670 N N . TYR A 1 88 ? -2.820 -8.294 3.079 1.00 96.31 88 TYR A N 1
ATOM 671 C CA . TYR A 1 88 ? -3.311 -7.374 2.056 1.00 96.31 88 TYR A CA 1
ATOM 672 C C . TYR A 1 88 ? -2.209 -7.099 1.046 1.00 96.31 88 TYR A C 1
ATOM 674 O O . TYR A 1 88 ? -1.160 -6.567 1.397 1.00 96.31 88 TYR A O 1
ATOM 682 N N . VAL A 1 89 ? -2.436 -7.467 -0.213 1.00 95.25 89 VAL A N 1
ATOM 683 C CA . VAL A 1 89 ? -1.412 -7.369 -1.258 1.00 95.25 89 VAL A CA 1
ATOM 684 C C . VAL A 1 89 ? -1.763 -6.263 -2.245 1.00 95.25 89 VAL A C 1
ATOM 686 O O . VAL A 1 89 ? -2.797 -6.307 -2.915 1.00 95.25 89 VAL A O 1
ATOM 689 N N . ILE A 1 90 ? -0.858 -5.297 -2.361 1.00 95.25 90 ILE A N 1
ATOM 690 C CA . ILE A 1 90 ? -0.811 -4.293 -3.418 1.00 95.25 90 ILE A CA 1
ATOM 691 C C . ILE A 1 90 ? 0.004 -4.897 -4.562 1.00 95.25 90 ILE A C 1
ATOM 693 O O . ILE A 1 90 ? 1.224 -5.039 -4.468 1.00 95.25 90 ILE A O 1
ATOM 697 N N . SER A 1 91 ? -0.668 -5.297 -5.635 1.00 92.00 91 SER A N 1
ATOM 698 C CA . SER A 1 91 ? -0.013 -5.873 -6.809 1.00 92.00 91 SER A CA 1
ATOM 699 C C . SER A 1 91 ? 0.202 -4.797 -7.869 1.00 92.00 91 SER A C 1
ATOM 701 O O . SER A 1 91 ? -0.771 -4.243 -8.379 1.00 92.00 91 SER A O 1
ATOM 703 N N . PHE A 1 92 ? 1.461 -4.524 -8.212 1.00 92.81 92 PHE A N 1
ATOM 704 C CA . PHE A 1 92 ? 1.811 -3.622 -9.308 1.00 92.81 92 PHE A CA 1
ATOM 705 C C . PHE A 1 92 ? 1.862 -4.408 -10.614 1.00 92.81 92 PHE A C 1
ATOM 707 O O . PHE A 1 92 ? 1.073 -4.147 -11.519 1.00 92.81 92 PHE A O 1
ATOM 714 N N . GLY A 1 93 ? 2.684 -5.457 -10.664 1.00 87.31 93 GLY A N 1
ATOM 715 C CA . GLY A 1 93 ? 2.682 -6.413 -11.767 1.00 87.31 93 GLY A CA 1
ATOM 716 C C . GLY A 1 93 ? 1.477 -7.359 -11.744 1.00 87.31 93 GLY A C 1
ATOM 717 O O . GLY A 1 93 ? 0.693 -7.405 -10.785 1.00 87.31 93 GLY A O 1
ATOM 718 N N . ASP A 1 94 ? 1.322 -8.131 -12.819 1.00 85.12 94 ASP A N 1
ATOM 719 C CA . ASP A 1 94 ? 0.240 -9.108 -12.967 1.00 85.12 94 ASP A CA 1
ATOM 720 C C . ASP A 1 94 ? 0.767 -10.460 -13.458 1.00 85.12 94 ASP A C 1
ATOM 722 O O . ASP A 1 94 ? 0.979 -10.684 -14.650 1.00 85.12 94 ASP A O 1
ATOM 726 N N . ALA A 1 95 ? 0.949 -11.389 -12.517 1.00 77.75 95 ALA A N 1
ATOM 727 C CA . ALA A 1 95 ? 1.436 -12.739 -12.788 1.00 77.75 95 ALA A CA 1
ATOM 728 C C . ALA A 1 95 ? 0.468 -13.605 -13.619 1.00 77.75 95 ALA A C 1
ATOM 730 O O . ALA A 1 95 ? 0.853 -14.689 -14.053 1.00 77.75 95 ALA A O 1
ATOM 731 N N . THR A 1 96 ? -0.770 -13.156 -13.860 1.00 79.81 96 THR A N 1
ATOM 732 C CA . THR A 1 96 ? -1.739 -13.889 -14.692 1.00 79.81 96 THR A CA 1
ATOM 733 C C . THR A 1 96 ? -1.517 -13.675 -16.193 1.00 79.81 96 THR A C 1
ATOM 735 O O . THR A 1 96 ? -2.054 -14.418 -17.021 1.00 79.81 96 THR A O 1
ATOM 738 N N . LEU A 1 97 ? -0.710 -12.677 -16.568 1.00 83.88 97 LEU A N 1
ATOM 739 C CA . LEU A 1 97 ? -0.404 -12.368 -17.960 1.00 83.88 97 LEU A CA 1
ATOM 740 C C . LEU A 1 97 ? 0.569 -13.390 -18.565 1.00 83.88 97 LEU A C 1
ATOM 742 O O . LEU A 1 97 ? 1.4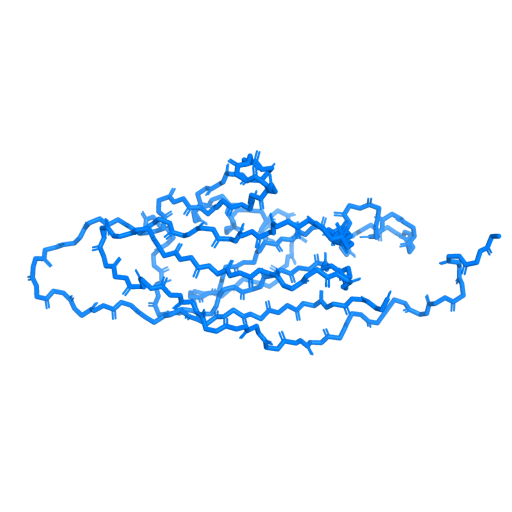55 -13.927 -17.908 1.00 83.88 97 LEU A O 1
ATOM 746 N N . ARG A 1 98 ? 0.405 -13.668 -19.865 1.00 82.25 98 ARG A N 1
ATOM 747 C CA . ARG A 1 98 ? 1.095 -14.789 -20.536 1.00 82.25 98 ARG A CA 1
ATOM 748 C C . ARG A 1 98 ? 2.569 -14.536 -20.837 1.00 82.25 98 ARG A C 1
ATOM 750 O O . ARG A 1 98 ? 3.344 -15.483 -20.931 1.00 82.25 98 ARG A O 1
ATOM 757 N N . THR A 1 99 ? 2.952 -13.285 -21.076 1.00 84.38 99 THR A N 1
ATOM 758 C CA . THR A 1 99 ? 4.315 -12.936 -21.491 1.00 84.38 99 THR A CA 1
ATOM 759 C C . THR A 1 99 ? 5.060 -12.281 -20.340 1.00 84.38 99 THR A C 1
ATOM 761 O O . THR A 1 99 ? 4.481 -11.508 -19.583 1.00 84.38 99 THR A O 1
ATOM 764 N N . LYS A 1 100 ? 6.373 -12.527 -20.238 1.00 79.81 100 LYS A N 1
ATOM 765 C CA . LYS A 1 100 ? 7.226 -11.870 -19.231 1.00 79.81 100 LYS A CA 1
ATOM 766 C C . LYS A 1 100 ? 7.131 -10.343 -19.293 1.00 79.81 100 LYS A C 1
ATOM 768 O O . LYS A 1 100 ? 7.159 -9.690 -18.259 1.00 79.81 100 LYS A O 1
ATOM 773 N N . ILE A 1 101 ? 7.017 -9.792 -20.504 1.00 83.06 101 ILE A N 1
ATOM 774 C CA . ILE A 1 101 ? 6.836 -8.352 -20.716 1.00 83.06 101 ILE A CA 1
ATOM 775 C C . ILE A 1 101 ? 5.492 -7.907 -20.141 1.00 83.06 101 ILE A C 1
ATOM 777 O O . ILE A 1 101 ? 5.467 -6.943 -19.391 1.00 83.06 101 ILE A O 1
ATOM 781 N N . GLY A 1 102 ? 4.408 -8.638 -20.424 1.00 84.06 102 GLY A N 1
ATOM 782 C CA . GLY A 1 102 ? 3.086 -8.334 -19.880 1.00 84.06 102 GLY A CA 1
ATOM 783 C C . GLY A 1 102 ? 3.078 -8.349 -18.354 1.00 84.06 102 GLY A C 1
ATOM 784 O O . GLY A 1 102 ? 2.664 -7.371 -17.746 1.00 84.06 102 GLY A O 1
ATOM 785 N N . VAL A 1 103 ? 3.626 -9.402 -17.737 1.00 84.81 103 VAL A N 1
ATOM 786 C CA . VAL A 1 103 ? 3.682 -9.546 -16.268 1.00 84.81 103 VAL A CA 1
ATOM 787 C C . VAL A 1 103 ? 4.347 -8.348 -15.585 1.00 84.81 103 VAL A C 1
ATOM 789 O O . VAL A 1 103 ? 3.908 -7.935 -14.511 1.00 84.81 103 VAL A O 1
ATOM 792 N N . ARG A 1 104 ? 5.395 -7.799 -16.211 1.00 85.69 104 ARG A N 1
ATOM 793 C CA . ARG A 1 104 ? 6.245 -6.734 -15.660 1.00 85.69 104 ARG A CA 1
ATOM 794 C C . ARG A 1 104 ? 5.850 -5.326 -16.095 1.00 85.69 104 ARG A C 1
ATOM 796 O O . ARG A 1 104 ? 6.410 -4.357 -15.596 1.00 85.69 104 ARG A O 1
ATOM 803 N N . GLN A 1 105 ? 4.926 -5.191 -17.045 1.00 86.69 105 GLN A N 1
ATOM 804 C CA . GLN A 1 105 ? 4.630 -3.909 -17.690 1.00 86.69 105 GLN A CA 1
ATOM 805 C C . GLN A 1 105 ? 4.133 -2.846 -16.702 1.00 86.69 105 GLN A C 1
ATOM 807 O O . GLN A 1 105 ? 4.314 -1.654 -16.937 1.00 86.69 105 GLN A O 1
ATOM 812 N N . THR A 1 106 ? 3.510 -3.281 -15.611 1.00 89.31 106 THR A N 1
ATOM 813 C CA . THR A 1 106 ? 2.918 -2.420 -14.586 1.00 89.31 106 THR A CA 1
ATOM 814 C C . THR A 1 106 ? 3.667 -2.474 -13.256 1.00 89.31 106 THR A C 1
ATOM 816 O O . THR A 1 106 ? 3.142 -1.996 -12.253 1.00 89.31 106 THR A O 1
ATOM 819 N N . ASP A 1 107 ? 4.877 -3.047 -13.228 1.00 91.88 107 ASP A N 1
ATOM 820 C CA . ASP A 1 107 ? 5.721 -3.018 -12.034 1.00 91.88 107 ASP A CA 1
ATOM 821 C C . ASP A 1 107 ? 6.016 -1.569 -11.612 1.00 91.88 107 ASP A C 1
ATOM 823 O O . ASP A 1 107 ? 6.192 -0.673 -12.443 1.00 91.88 107 ASP A O 1
ATOM 827 N N . LEU A 1 108 ? 6.100 -1.335 -10.302 1.00 94.38 108 LEU A N 1
ATOM 828 C CA . LEU A 1 108 ? 6.406 -0.018 -9.763 1.00 94.38 108 LEU A CA 1
ATOM 829 C C . LEU A 1 108 ? 7.916 0.221 -9.816 1.00 94.38 108 LEU A C 1
ATOM 831 O O . LEU A 1 108 ? 8.667 -0.242 -8.956 1.00 94.38 108 LEU A O 1
ATOM 835 N N . VAL A 1 109 ? 8.357 0.965 -10.823 1.00 93.12 109 VAL A N 1
ATOM 836 C CA . VAL A 1 109 ? 9.742 1.430 -10.934 1.00 93.12 109 VAL A CA 1
ATOM 837 C C . VAL A 1 109 ? 9.939 2.622 -10.002 1.00 93.12 109 VAL A C 1
ATOM 839 O O . VAL A 1 109 ? 9.163 3.573 -10.055 1.00 93.12 109 VAL A O 1
ATOM 842 N N . THR A 1 110 ? 10.973 2.571 -9.161 1.00 93.38 110 THR A N 1
ATOM 843 C CA . THR A 1 110 ? 11.340 3.687 -8.279 1.00 93.38 110 THR A CA 1
ATOM 844 C C . THR A 1 110 ? 12.700 4.243 -8.684 1.00 93.38 110 THR A C 1
ATOM 846 O O . THR A 1 110 ? 13.702 3.529 -8.687 1.00 93.38 110 THR A O 1
ATOM 849 N N . LEU A 1 111 ? 12.743 5.519 -9.057 1.00 92.94 111 LEU A N 1
ATOM 850 C CA . LEU A 1 111 ? 13.932 6.188 -9.580 1.00 92.94 111 LEU A CA 1
ATOM 851 C C . LEU A 1 111 ? 14.636 7.024 -8.505 1.00 92.94 111 LEU A C 1
ATOM 853 O O . LEU A 1 111 ? 14.053 7.427 -7.497 1.00 92.94 111 LEU A O 1
ATOM 857 N N . GLY A 1 112 ? 15.922 7.303 -8.724 1.00 91.75 112 GLY A N 1
ATOM 858 C CA . GLY A 1 112 ? 16.693 8.184 -7.847 1.00 91.75 112 GLY A CA 1
ATOM 859 C C . GLY A 1 112 ? 16.062 9.577 -7.748 1.00 91.75 112 GLY A C 1
ATOM 860 O O .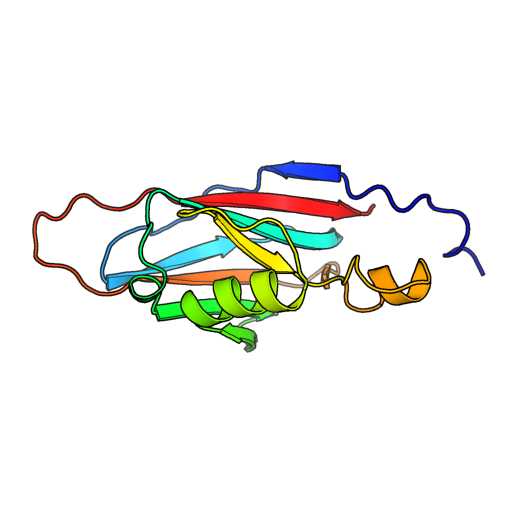 GLY A 1 112 ? 15.687 10.165 -8.758 1.00 91.75 112 GLY A O 1
ATOM 861 N N . GLY A 1 113 ? 15.945 10.102 -6.526 1.00 90.94 113 GLY A N 1
ATOM 862 C CA . GLY A 1 113 ? 15.314 11.399 -6.250 1.00 90.94 113 GLY A CA 1
ATOM 863 C C . GLY A 1 113 ? 13.796 11.343 -6.043 1.00 90.94 113 GLY A C 1
ATOM 864 O O . GLY A 1 113 ? 13.218 12.328 -5.590 1.00 90.94 113 GLY A O 1
ATOM 865 N N . GLU A 1 114 ? 13.148 10.205 -6.306 1.00 95.12 114 GLU A N 1
ATOM 866 C CA . GLU A 1 114 ? 11.729 10.018 -6.001 1.00 95.12 114 GLU A CA 1
ATOM 867 C C . GLU A 1 114 ? 11.509 9.681 -4.526 1.00 95.12 114 GLU A C 1
ATOM 869 O O . GLU A 1 114 ? 12.225 8.863 -3.938 1.00 95.12 114 GLU A O 1
ATOM 874 N N . ILE A 1 115 ? 10.470 10.279 -3.944 1.00 95.19 115 ILE A N 1
ATOM 875 C CA . ILE A 1 115 ? 10.024 10.005 -2.582 1.00 95.19 115 ILE A CA 1
ATOM 876 C C . ILE A 1 115 ? 8.729 9.202 -2.657 1.00 95.19 115 ILE A C 1
ATOM 878 O O . ILE A 1 115 ? 7.675 9.732 -3.018 1.00 95.19 115 ILE A O 1
ATOM 882 N N . TRP A 1 116 ? 8.816 7.928 -2.285 1.00 97.31 116 TRP A N 1
ATOM 883 C CA . TRP A 1 116 ? 7.690 7.003 -2.280 1.00 97.31 116 TRP A CA 1
ATOM 884 C C . TRP A 1 116 ? 7.236 6.682 -0.857 1.00 97.31 116 TRP A C 1
ATOM 886 O O . TRP A 1 116 ? 8.043 6.315 0.001 1.00 97.31 116 TRP A O 1
ATOM 896 N N . PHE A 1 117 ? 5.927 6.767 -0.631 1.00 97.81 117 PHE A N 1
ATOM 897 C CA . PHE A 1 117 ? 5.291 6.357 0.620 1.00 97.81 117 PHE A CA 1
ATOM 898 C C . PHE A 1 117 ? 4.086 5.467 0.359 1.00 97.81 117 PHE A C 1
ATOM 900 O O . PHE A 1 117 ? 3.307 5.725 -0.557 1.00 97.81 117 PHE A O 1
ATOM 907 N N . VAL A 1 118 ? 3.899 4.472 1.220 1.00 98.06 118 VAL A N 1
ATOM 908 C CA . VAL A 1 118 ? 2.623 3.786 1.401 1.00 98.06 118 VAL A CA 1
ATOM 909 C C . VAL A 1 118 ? 1.984 4.325 2.675 1.00 98.06 118 VAL A C 1
ATOM 911 O O . VAL A 1 118 ? 2.554 4.198 3.757 1.00 98.06 118 VAL A O 1
ATOM 914 N N . TYR A 1 119 ? 0.810 4.932 2.554 1.00 98.31 119 TYR A N 1
ATOM 915 C CA . TYR A 1 119 ? 0.011 5.366 3.692 1.00 98.31 119 TYR A CA 1
ATOM 916 C C . TYR A 1 119 ? -1.136 4.394 3.934 1.00 98.31 119 TYR A C 1
ATOM 918 O O . TYR A 1 119 ? -1.810 3.976 2.993 1.00 98.31 119 TYR A O 1
ATOM 926 N N . ILE A 1 120 ? -1.364 4.060 5.199 1.00 98.12 120 ILE A N 1
ATOM 927 C CA . ILE A 1 120 ? -2.404 3.127 5.628 1.00 98.12 120 ILE A CA 1
ATOM 928 C C . ILE A 1 120 ? -3.262 3.852 6.660 1.00 98.12 120 ILE A C 1
ATOM 930 O O . ILE A 1 120 ? -2.826 4.095 7.784 1.00 98.12 120 ILE A O 1
ATOM 934 N N . THR A 1 121 ? -4.472 4.231 6.268 1.00 98.06 121 THR A N 1
ATOM 935 C CA . THR A 1 121 ? -5.451 4.855 7.158 1.00 98.06 121 THR A CA 1
ATOM 936 C C . THR A 1 121 ? -6.306 3.772 7.792 1.00 98.06 121 THR A C 1
ATOM 938 O O . THR A 1 121 ? -6.966 3.001 7.089 1.00 98.06 121 THR A O 1
ATOM 941 N N . LEU A 1 122 ? -6.282 3.724 9.121 1.00 97.62 122 LEU A N 1
ATOM 942 C CA . LEU A 1 122 ? -7.035 2.763 9.913 1.00 97.62 122 LEU A CA 1
ATOM 943 C C . LEU A 1 122 ? -8.267 3.418 10.519 1.00 97.62 122 LEU A C 1
ATOM 945 O O . LEU A 1 122 ? -8.211 4.548 11.005 1.00 97.62 122 LEU A O 1
ATOM 949 N N . LYS A 1 123 ? -9.363 2.668 10.555 1.00 97.06 123 LYS A N 1
ATOM 950 C CA . LYS A 1 123 ? -10.619 3.127 11.138 1.00 97.06 123 LYS A CA 1
ATOM 951 C C . LYS A 1 123 ? -10.455 3.423 12.624 1.00 97.06 123 LYS A C 1
ATOM 953 O O . LYS A 1 123 ? -9.706 2.750 13.335 1.00 97.06 123 LYS A O 1
ATOM 958 N N . GLN A 1 124 ? -11.182 4.417 13.120 1.00 96.81 124 GLN A N 1
ATOM 959 C CA . GLN A 1 124 ? -11.233 4.676 14.554 1.00 96.81 124 GLN A CA 1
ATOM 960 C C . GLN A 1 124 ? -11.964 3.537 15.282 1.00 96.81 124 GLN A C 1
ATOM 962 O O . GLN A 1 124 ? -13.027 3.078 14.858 1.00 96.81 124 GLN A O 1
ATOM 967 N N . LYS A 1 125 ? -11.402 3.103 16.411 1.00 95.50 125 LYS A N 1
ATOM 968 C CA . LYS A 1 125 ? -11.992 2.116 17.325 1.00 95.50 125 LYS A CA 1
ATOM 969 C C . LYS A 1 125 ? -12.198 2.739 18.710 1.00 95.50 125 LYS A C 1
ATOM 971 O O . LYS A 1 125 ? -11.608 3.785 18.993 1.00 95.50 125 LYS A O 1
ATOM 976 N N . PRO A 1 126 ? -13.029 2.135 19.579 1.00 95.06 126 PRO A N 1
ATOM 977 C CA . PRO A 1 126 ? -13.177 2.587 20.958 1.00 95.06 126 PRO A CA 1
ATOM 978 C C . PRO A 1 126 ? -11.829 2.686 21.681 1.00 95.06 126 PRO A C 1
ATOM 980 O O . PRO A 1 126 ? -10.919 1.884 21.442 1.00 95.06 126 PRO A O 1
ATOM 983 N N . ALA A 1 127 ? -11.715 3.656 22.587 1.00 89.88 127 ALA A N 1
ATOM 984 C CA . ALA A 1 127 ? -10.530 3.817 23.421 1.00 89.88 127 ALA A CA 1
ATOM 985 C C . ALA A 1 127 ? -10.216 2.520 24.192 1.00 89.88 127 ALA A C 1
ATOM 987 O O . ALA A 1 127 ? -11.123 1.828 24.651 1.00 89.88 127 ALA A O 1
ATOM 988 N N . GLY A 1 128 ? -8.929 2.187 24.317 1.00 88.62 128 GLY A N 1
ATOM 989 C CA . GLY A 1 128 ? -8.472 0.955 24.972 1.00 88.62 128 GLY A CA 1
ATOM 990 C C . GLY A 1 128 ? -8.436 -0.285 24.070 1.00 88.62 128 GLY A C 1
ATOM 991 O O . GLY A 1 128 ? -7.942 -1.321 24.505 1.00 88.62 128 GLY A O 1
ATOM 992 N N . THR A 1 129 ? -8.888 -0.191 22.813 1.00 94.12 129 THR A N 1
ATOM 993 C CA . THR A 1 129 ? -8.668 -1.262 21.827 1.00 94.12 129 THR A CA 1
ATOM 994 C C . THR A 1 129 ? -7.171 -1.398 21.549 1.00 94.12 129 THR A C 1
ATOM 996 O O . THR A 1 129 ? -6.518 -0.413 21.198 1.00 94.12 129 THR A O 1
ATOM 999 N N . THR A 1 130 ? -6.626 -2.609 21.681 1.00 94.81 130 THR A N 1
ATOM 1000 C CA . THR A 1 130 ? -5.219 -2.900 21.374 1.00 94.81 130 THR A CA 1
ATOM 1001 C C . THR A 1 130 ? -4.878 -2.449 19.955 1.00 94.81 130 THR A C 1
ATOM 1003 O O . THR A 1 130 ? -5.609 -2.757 19.011 1.00 94.81 130 THR A O 1
ATOM 1006 N N . ALA A 1 131 ? -3.786 -1.694 19.813 1.00 93.94 131 ALA A N 1
ATOM 1007 C CA . ALA A 1 131 ? -3.311 -1.244 18.511 1.00 93.94 131 ALA A CA 1
ATOM 1008 C C . ALA A 1 131 ? -2.933 -2.453 17.638 1.00 93.94 131 ALA A C 1
ATOM 1010 O O . ALA A 1 131 ? -2.358 -3.412 18.161 1.00 93.94 131 ALA A O 1
ATOM 1011 N N . PRO A 1 132 ? -3.244 -2.418 16.333 1.00 95.81 132 PRO A N 1
ATOM 1012 C CA . PRO A 1 132 ? -2.913 -3.520 15.450 1.00 95.81 132 PRO A CA 1
ATOM 1013 C C . PRO A 1 132 ? -1.412 -3.553 15.171 1.00 95.81 132 PRO A C 1
ATOM 1015 O O . PRO A 1 132 ? -0.699 -2.562 15.341 1.00 95.81 132 PRO A O 1
ATOM 1018 N N . SER A 1 133 ? -0.936 -4.690 14.685 1.00 96.69 133 SER A N 1
ATOM 1019 C CA . SER A 1 133 ? 0.417 -4.839 14.160 1.00 96.69 133 SER A CA 1
ATOM 1020 C C . SER A 1 133 ? 0.394 -4.825 12.634 1.00 96.69 133 SER A C 1
ATOM 1022 O O . SER A 1 133 ? -0.466 -5.435 12.003 1.00 96.69 133 SER A O 1
ATOM 1024 N N . ILE A 1 134 ? 1.343 -4.116 12.013 1.00 97.31 134 ILE A N 1
ATOM 1025 C CA . ILE A 1 134 ? 1.511 -4.095 10.555 1.00 97.31 134 ILE A CA 1
ATOM 1026 C C . ILE A 1 134 ? 2.997 -4.227 10.234 1.00 97.31 134 ILE A C 1
ATOM 1028 O O . ILE A 1 134 ? 3.817 -3.422 10.671 1.00 97.31 134 ILE A O 1
ATOM 1032 N N . ARG A 1 135 ? 3.339 -5.239 9.438 1.00 96.94 135 ARG A N 1
ATOM 1033 C CA . ARG A 1 135 ? 4.650 -5.398 8.797 1.00 96.94 135 ARG A CA 1
ATOM 1034 C C . ARG A 1 135 ? 4.471 -5.417 7.292 1.00 96.94 135 ARG A C 1
ATOM 1036 O O . ARG A 1 135 ? 3.435 -5.866 6.810 1.00 96.94 135 ARG A O 1
ATOM 1043 N N . ALA A 1 136 ? 5.471 -4.958 6.552 1.00 97.06 136 ALA A N 1
ATOM 1044 C CA . ALA A 1 136 ? 5.392 -4.911 5.104 1.00 97.06 136 ALA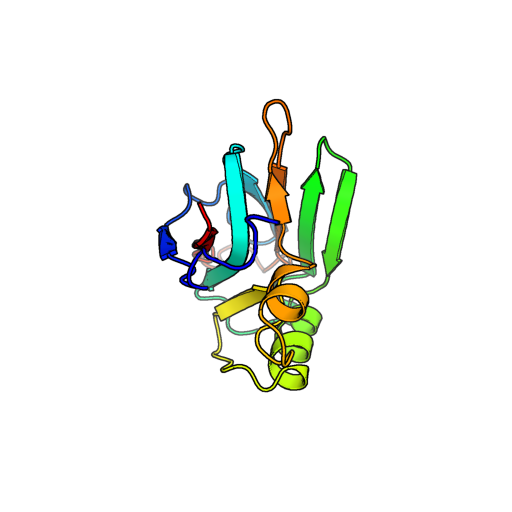 A CA 1
ATOM 1045 C C . ALA A 1 136 ? 6.526 -5.704 4.455 1.00 97.06 136 ALA A C 1
ATOM 1047 O O . ALA A 1 136 ? 7.687 -5.619 4.849 1.00 97.06 136 ALA A O 1
ATOM 1048 N N . ARG A 1 137 ? 6.165 -6.472 3.433 1.00 96.50 137 ARG A N 1
ATOM 1049 C CA . ARG A 1 137 ? 7.064 -7.291 2.622 1.00 96.50 137 ARG A CA 1
ATOM 1050 C C . ARG A 1 137 ? 6.906 -6.900 1.174 1.00 96.50 137 ARG A C 1
ATOM 1052 O O . ARG A 1 137 ? 5.808 -6.590 0.730 1.00 96.50 137 ARG A O 1
ATOM 1059 N N . ALA A 1 138 ? 7.983 -6.943 0.417 1.00 95.94 138 ALA A N 1
ATOM 1060 C CA . ALA A 1 138 ? 7.957 -6.681 -1.007 1.00 95.94 138 ALA A CA 1
ATOM 1061 C C . ALA A 1 138 ? 8.522 -7.848 -1.798 1.00 95.94 138 ALA A C 1
ATOM 1063 O O . ALA A 1 138 ? 9.410 -8.565 -1.342 1.00 95.94 138 ALA A O 1
ATOM 1064 N N . HIS A 1 139 ? 8.055 -7.955 -3.033 1.00 93.75 139 HIS A N 1
ATOM 1065 C CA . HIS A 1 139 ? 8.766 -8.665 -4.080 1.00 93.75 139 HIS A CA 1
ATOM 1066 C C . HIS A 1 139 ? 9.456 -7.627 -4.957 1.00 93.75 139 HIS A C 1
ATOM 1068 O O . HIS A 1 139 ? 8.780 -6.817 -5.595 1.00 93.75 139 HIS A O 1
ATOM 1074 N N . VAL A 1 140 ? 10.788 -7.630 -4.958 1.00 92.25 140 VAL A N 1
ATOM 1075 C CA . VAL A 1 140 ? 11.604 -6.660 -5.695 1.00 92.25 140 VAL A CA 1
ATOM 1076 C C . VAL A 1 140 ? 12.362 -7.315 -6.838 1.00 92.25 140 VAL A C 1
ATOM 1078 O O . VAL A 1 140 ? 12.801 -8.463 -6.749 1.00 92.25 140 VAL A O 1
ATOM 1081 N N . LEU A 1 141 ? 12.528 -6.563 -7.913 1.00 84.94 141 LEU A N 1
ATOM 1082 C CA . LEU A 1 141 ? 13.358 -6.901 -9.056 1.00 84.94 141 LEU A CA 1
ATOM 1083 C C . LEU A 1 141 ? 14.592 -5.982 -9.059 1.00 84.94 141 LEU A C 1
ATOM 1085 O O . LEU A 1 141 ? 14.474 -4.826 -8.629 1.00 84.94 141 LEU A O 1
ATOM 1089 N N . PRO A 1 142 ? 15.759 -6.508 -9.477 1.00 69.38 142 PRO A N 1
ATOM 1090 C CA . PRO A 1 142 ? 16.963 -5.708 -9.667 1.0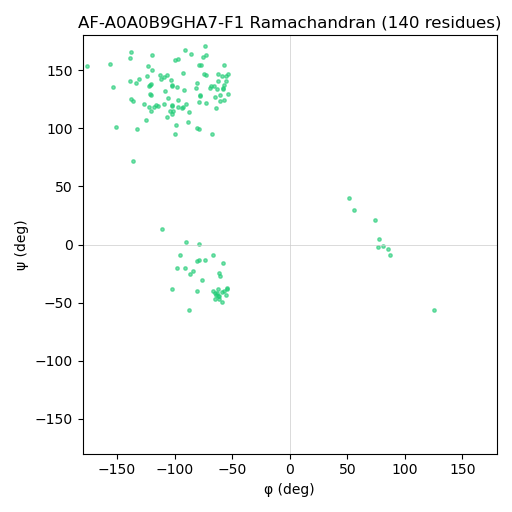0 69.38 142 PRO A CA 1
ATOM 1091 C C . PRO A 1 142 ? 16.795 -4.682 -10.791 1.00 69.38 142 PRO A C 1
ATOM 1093 O O . PRO A 1 142 ? 15.952 -4.914 -11.694 1.00 69.38 142 PRO A O 1
#

Nearest PDB structures (foldseek):
  2vvf-assembly1_A  TM=8.849E-01  e=2.041E-09  Corticovirus PM2
  8f47-assembly1_A  TM=5.398E-01  e=2.407E-03  Orthopoxvirus vaccinia
  3saq-assembly2_B  TM=5.260E-01  e=6.585E-03  Vaccinia virus WR
  2w3j-assembly1_A  TM=4.616E-01  e=2.981E-02  uncultured bacterium
  3wnk-assembly1_A  TM=3.556E-01  e=1.802E-02  Niallia circulans

Radius of gyration: 15.56 Å; Cα contacts (8 Å, |Δi|>4): 309; chains: 1; bounding box: 31×30×52 Å

pLDDT: mean 90.91, std 10.6, range [45.97, 98.31]

Sequence (142 aa):
MELVQTPFAPRPKELDPVEGVGWGNRASLRLVSGPTYHSIELVTDITDPSDIERVEVSLNGSAKINVTGDTLVKLQAHRKNYAQAGRYVISFGDATLRTKIGVRQTDLVTLGGEIWFVYITLKQKPAGTTAPSIRARAHVLP

Secondary structure (DSSP, 8-state):
--TTTS---PEEEEPPPPBS-STTSEEEEEEPSSSEEEEEEEEES---GGGEEEEEEEETTEEEEEE-HHHHHHHHHHTT----TTEEEEESS-TTSSSHHHHHTT-EE--TT--EEEEEEEPP--TTPPPPPEEEEEEEE-

Solvent-accessible surface area (backbone atoms only — not comparable to full-atom values): 7821 Å² total; per-residue (Å²): 138,69,85,78,74,65,76,95,65,66,40,82,40,81,52,64,76,51,41,62,65,32,63,54,28,70,16,42,28,72,52,78,53,60,45,29,35,37,30,40,35,38,47,36,74,58,59,58,39,77,47,32,60,34,42,30,40,24,50,74,87,41,75,76,41,76,44,35,32,53,51,35,55,50,51,34,55,74,69,70,45,92,78,52,81,18,52,46,53,51,66,41,27,41,88,85,45,92,42,76,64,59,19,52,70,50,37,44,73,33,49,85,92,54,50,37,37,39,37,40,32,29,41,71,65,68,89,88,61,80,61,63,55,62,44,41,35,31,28,35,34,132